Protein AF-A0A401RYM6-F1 (afdb_monomer_lite)

Structure (mmCIF, N/CA/C/O backbone):
data_AF-A0A401RYM6-F1
#
_entry.id   AF-A0A401RYM6-F1
#
loop_
_atom_site.group_PDB
_atom_site.id
_atom_site.type_symbol
_atom_site.label_atom_id
_atom_site.label_alt_id
_atom_site.label_comp_id
_atom_site.label_asym_id
_atom_site.label_entity_id
_atom_site.label_seq_id
_atom_site.pdbx_PDB_ins_code
_atom_site.Cartn_x
_atom_site.Cartn_y
_atom_site.Cartn_z
_atom_site.occupancy
_atom_site.B_iso_or_equiv
_atom_site.auth_seq_id
_atom_site.auth_comp_id
_atom_site.auth_asym_id
_atom_site.auth_atom_id
_atom_site.pdbx_PDB_model_num
ATOM 1 N N . MET A 1 1 ? -11.601 5.703 -28.264 1.00 26.98 1 MET A N 1
ATOM 2 C CA . MET A 1 1 ? -11.613 4.296 -28.716 1.00 26.98 1 MET A CA 1
ATOM 3 C C . MET A 1 1 ? -11.520 3.427 -27.475 1.00 26.98 1 MET A C 1
ATOM 5 O O . MET A 1 1 ? -10.614 3.683 -26.690 1.00 26.98 1 MET A O 1
ATOM 9 N N . PRO A 1 2 ? -12.468 2.510 -27.235 1.00 33.56 2 PRO A N 1
ATOM 10 C CA . PRO A 1 2 ? -12.390 1.595 -26.105 1.00 33.56 2 PRO A CA 1
ATOM 11 C C . PRO A 1 2 ? -11.347 0.511 -26.401 1.00 33.56 2 PRO A C 1
ATOM 13 O O . PRO A 1 2 ? -11.197 0.090 -27.549 1.00 33.56 2 PRO A O 1
ATOM 16 N N . PHE A 1 3 ? -10.604 0.097 -25.377 1.00 27.97 3 PHE A N 1
ATOM 17 C CA . PHE A 1 3 ? -9.696 -1.041 -25.474 1.00 27.97 3 PHE A CA 1
ATOM 18 C C . PHE A 1 3 ? -10.521 -2.328 -25.644 1.00 27.97 3 PHE A C 1
ATOM 20 O O . PHE A 1 3 ? -11.472 -2.534 -24.887 1.00 27.97 3 PHE A O 1
ATOM 27 N N . PRO A 1 4 ? -10.207 -3.184 -26.629 1.00 32.66 4 PRO A N 1
ATOM 28 C CA . PRO A 1 4 ? -10.907 -4.444 -26.811 1.00 32.66 4 PRO A CA 1
ATOM 29 C C . PRO A 1 4 ? -10.390 -5.455 -25.781 1.00 32.66 4 PRO A C 1
ATOM 31 O O . PRO A 1 4 ? -9.196 -5.743 -25.762 1.00 32.66 4 PRO A O 1
ATOM 34 N N . GLY A 1 5 ? -11.275 -5.991 -24.936 1.00 32.44 5 GLY A N 1
ATOM 35 C CA . GLY A 1 5 ? -10.951 -7.162 -24.109 1.00 32.44 5 GLY A CA 1
ATOM 36 C C . GLY A 1 5 ? -11.360 -7.144 -22.637 1.00 32.44 5 GLY A C 1
ATOM 37 O O . GLY A 1 5 ? -10.987 -8.072 -21.935 1.00 32.44 5 GLY A O 1
ATOM 38 N N . VAL A 1 6 ? -12.117 -6.160 -22.148 1.00 34.78 6 VAL A N 1
ATOM 39 C CA . VAL A 1 6 ? -12.666 -6.223 -20.780 1.00 34.78 6 VAL A CA 1
ATOM 40 C C . VAL A 1 6 ? -14.183 -6.203 -20.870 1.00 34.78 6 VAL A C 1
ATOM 42 O O . VAL A 1 6 ? -14.787 -5.155 -21.096 1.00 34.78 6 VAL A O 1
ATOM 45 N N . GLN A 1 7 ? -14.776 -7.389 -20.770 1.00 31.92 7 GLN A N 1
ATOM 46 C CA . GLN A 1 7 ? -16.214 -7.587 -20.718 1.00 31.92 7 GLN A CA 1
ATOM 47 C C . GLN A 1 7 ? -16.571 -8.088 -19.314 1.00 31.92 7 GLN A C 1
ATOM 49 O O . GLN A 1 7 ? -16.084 -9.127 -18.889 1.00 31.92 7 GLN A O 1
ATOM 54 N N . ASP A 1 8 ? -17.392 -7.276 -18.648 1.00 34.38 8 ASP A N 1
ATOM 55 C CA . ASP A 1 8 ? -18.142 -7.486 -17.406 1.00 34.38 8 ASP A CA 1
ATOM 56 C C . ASP A 1 8 ? -17.403 -7.668 -16.055 1.00 34.38 8 ASP A C 1
ATOM 58 O O . ASP A 1 8 ? -16.710 -8.638 -15.780 1.00 34.38 8 ASP A O 1
ATOM 62 N N . SER A 1 9 ? -17.659 -6.670 -15.192 1.00 34.91 9 SER A N 1
ATOM 63 C CA . SER A 1 9 ? -17.678 -6.675 -13.718 1.00 34.91 9 SER A CA 1
ATOM 64 C C . SER A 1 9 ? -16.450 -7.148 -12.929 1.00 34.91 9 SER A C 1
ATOM 66 O O . SER A 1 9 ? -16.527 -8.126 -12.198 1.00 34.91 9 SER A O 1
ATOM 68 N N . THR A 1 10 ? -15.376 -6.353 -12.893 1.00 45.03 10 THR A N 1
ATOM 69 C CA . THR A 1 10 ? -14.536 -6.224 -11.680 1.00 45.03 10 THR A CA 1
ATOM 70 C C . THR A 1 10 ? -13.871 -4.845 -11.672 1.00 45.03 10 THR A C 1
ATOM 72 O O . THR A 1 10 ? -13.340 -4.388 -12.683 1.00 45.03 10 THR A O 1
ATOM 75 N N . HIS A 1 11 ? -13.980 -4.114 -10.564 1.00 51.34 11 HIS A N 1
ATOM 76 C CA . HIS A 1 11 ? -13.639 -2.693 -10.478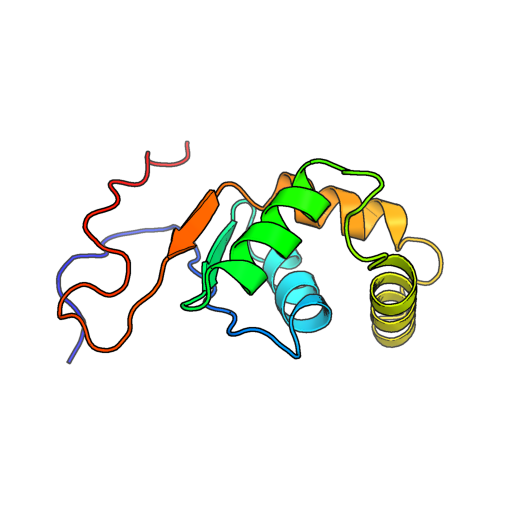 1.00 51.34 11 HIS A CA 1
ATOM 77 C C . HIS A 1 11 ? -12.117 -2.490 -10.403 1.00 51.34 11 HIS A C 1
ATOM 79 O O . HIS A 1 11 ? -11.519 -2.478 -9.331 1.00 51.34 11 HIS A O 1
ATOM 85 N N . PHE A 1 12 ? -11.475 -2.308 -11.556 1.00 51.25 12 PHE A N 1
ATOM 86 C CA . PHE A 1 12 ? -10.059 -1.952 -11.642 1.00 51.25 12 PHE A CA 1
ATOM 87 C C . PHE A 1 12 ? -9.833 -0.512 -11.167 1.00 51.25 12 PHE A C 1
ATOM 89 O O . PHE A 1 12 ? -10.257 0.430 -11.840 1.00 51.25 12 PHE A O 1
ATOM 96 N N . LEU A 1 13 ? -9.116 -0.314 -10.055 1.00 51.12 13 LEU A N 1
ATOM 97 C CA . LEU A 1 13 ? -8.625 1.012 -9.680 1.00 51.12 13 LEU A CA 1
ATOM 98 C C . LEU A 1 13 ? -7.106 1.108 -9.839 1.00 51.12 13 LEU A C 1
ATOM 100 O O . LEU A 1 13 ? -6.332 0.558 -9.061 1.00 51.12 13 LEU A O 1
ATOM 104 N N . LYS A 1 14 ? -6.690 1.868 -10.854 1.00 49.50 14 LYS A N 1
ATOM 105 C CA . LYS A 1 14 ? -5.300 2.258 -11.097 1.00 49.50 14 LYS A CA 1
ATOM 106 C C . LYS A 1 14 ? -4.897 3.364 -10.119 1.00 49.50 14 LYS A C 1
ATOM 108 O O . LYS A 1 14 ? -5.482 4.443 -10.168 1.00 49.50 14 LYS A O 1
ATOM 113 N N . LEU A 1 15 ? -3.883 3.131 -9.285 1.00 51.66 15 LEU A N 1
ATOM 114 C CA . LEU A 1 15 ? -3.314 4.150 -8.398 1.00 51.66 15 LEU A CA 1
ATOM 115 C C . LEU A 1 15 ? -1.795 4.211 -8.563 1.00 51.66 15 LEU A C 1
ATOM 117 O O . LEU A 1 15 ? -1.084 3.326 -8.098 1.00 51.66 15 LEU A O 1
ATOM 121 N N . ASP A 1 16 ? -1.314 5.264 -9.225 1.00 47.62 16 ASP A N 1
ATOM 122 C CA . ASP A 1 16 ? 0.114 5.566 -9.331 1.00 47.62 16 ASP A CA 1
ATOM 123 C C . ASP A 1 16 ? 0.609 6.205 -8.016 1.00 47.62 16 ASP A C 1
ATOM 125 O O . ASP A 1 16 ? -0.071 7.024 -7.385 1.00 47.62 16 ASP A O 1
ATOM 129 N N . VAL A 1 17 ? 1.787 5.778 -7.563 1.00 50.47 17 VAL A N 1
ATOM 130 C CA . VAL A 1 17 ? 2.242 5.943 -6.181 1.00 50.47 17 VAL A CA 1
ATOM 131 C C . VAL A 1 17 ? 2.667 7.383 -5.881 1.00 50.47 17 VAL A C 1
ATOM 133 O O . VAL A 1 17 ? 3.695 7.827 -6.373 1.00 50.47 17 VAL A O 1
ATOM 136 N N . VAL A 1 18 ? 1.855 8.106 -5.088 1.00 44.09 18 VAL A N 1
ATOM 137 C CA . VAL A 1 18 ? 2.237 8.992 -3.953 1.00 44.09 18 VAL A CA 1
ATOM 138 C C . VAL A 1 18 ? 1.008 9.586 -3.205 1.00 44.09 18 VAL A C 1
ATOM 140 O O . VAL A 1 18 ? 1.138 9.803 -2.002 1.00 44.09 18 VAL A O 1
ATOM 143 N N . PRO A 1 19 ? -0.232 9.707 -3.745 1.00 52.16 19 PRO A N 1
ATOM 144 C CA . PRO A 1 19 ? -1.433 9.911 -2.918 1.00 52.16 19 PRO A CA 1
ATOM 145 C C . PRO A 1 19 ? -2.179 8.581 -2.676 1.00 52.16 19 PRO A C 1
ATOM 147 O O . PRO A 1 19 ? -3.387 8.471 -2.872 1.00 52.16 19 PRO A O 1
ATOM 150 N N . VAL A 1 20 ? -1.435 7.537 -2.294 1.00 64.00 20 VAL A N 1
ATOM 151 C CA . VAL A 1 20 ? -1.887 6.134 -2.338 1.00 64.00 20 VAL A CA 1
ATOM 152 C C . VAL A 1 20 ? -2.931 5.816 -1.276 1.00 64.00 20 VAL A C 1
ATOM 154 O O . VAL A 1 20 ? -3.966 5.248 -1.601 1.00 64.00 20 VAL A O 1
ATOM 157 N N . PHE A 1 21 ? -2.714 6.195 -0.015 1.00 63.75 21 PHE A N 1
ATOM 158 C CA . PHE A 1 21 ? -3.584 5.705 1.057 1.00 63.75 21 PHE A CA 1
ATOM 159 C C . PHE A 1 21 ? -4.991 6.304 1.009 1.00 63.75 21 PHE A C 1
ATOM 161 O O . PHE A 1 21 ? -5.953 5.596 1.282 1.00 63.75 21 PHE A O 1
ATOM 168 N N . THR A 1 22 ? -5.132 7.581 0.642 1.00 61.47 22 THR A N 1
ATOM 169 C CA . THR A 1 22 ? -6.441 8.242 0.499 1.00 61.47 22 THR A CA 1
ATOM 170 C C . THR A 1 22 ? -7.230 7.669 -0.669 1.00 61.47 22 THR A C 1
ATOM 172 O O . THR A 1 22 ? -8.413 7.376 -0.532 1.00 61.47 22 THR A O 1
ATOM 175 N N . ALA A 1 23 ? -6.582 7.469 -1.814 1.00 67.12 23 ALA A N 1
ATOM 176 C CA . ALA A 1 23 ? -7.257 6.936 -2.984 1.00 67.12 23 ALA A CA 1
ATOM 177 C C . ALA A 1 23 ? -7.622 5.451 -2.801 1.00 67.12 23 ALA A C 1
ATOM 179 O O . ALA A 1 23 ? -8.745 5.062 -3.106 1.00 67.12 23 ALA A O 1
ATOM 180 N N . LEU A 1 24 ? -6.730 4.653 -2.200 1.00 68.00 24 LEU A N 1
ATOM 181 C CA . LEU A 1 24 ? -7.009 3.272 -1.788 1.00 68.00 24 LEU A CA 1
ATOM 182 C C . LEU A 1 24 ? -8.152 3.192 -0.776 1.00 68.00 24 LEU A C 1
ATOM 184 O O . LEU A 1 24 ? -9.016 2.331 -0.881 1.00 68.00 24 LEU A O 1
ATOM 188 N N . SER A 1 25 ? -8.161 4.114 0.184 1.00 67.81 25 SER A N 1
ATOM 189 C CA . SER A 1 25 ? -9.179 4.233 1.223 1.00 67.81 25 SER A CA 1
ATOM 190 C C . SER A 1 25 ? -10.587 4.462 0.682 1.00 67.81 25 SER A C 1
ATOM 192 O O . SER A 1 25 ? -11.540 3.950 1.254 1.00 67.81 25 SER A O 1
ATOM 194 N N . VAL A 1 26 ? -10.726 5.225 -0.401 1.00 69.69 26 VAL A N 1
ATOM 195 C CA . VAL A 1 26 ? -12.016 5.410 -1.079 1.00 69.69 26 VAL A CA 1
ATOM 196 C C . VAL A 1 26 ? -12.340 4.190 -1.940 1.00 69.69 26 VAL A C 1
ATOM 198 O O . VAL A 1 26 ? -13.472 3.721 -1.951 1.00 69.69 26 VAL A O 1
ATOM 201 N N . ALA A 1 27 ? -11.339 3.634 -2.625 1.00 68.94 27 ALA A N 1
ATOM 202 C CA . ALA A 1 27 ? -11.486 2.456 -3.476 1.00 68.94 27 ALA A CA 1
ATOM 203 C C . ALA A 1 27 ? -12.082 1.252 -2.742 1.00 68.94 27 ALA A C 1
ATOM 205 O O . ALA A 1 27 ? -13.020 0.635 -3.233 1.00 68.94 27 ALA A O 1
ATOM 206 N N . MET A 1 28 ? -11.559 0.958 -1.550 1.00 73.25 28 MET A N 1
ATOM 207 C CA . MET A 1 28 ? -11.973 -0.176 -0.716 1.00 73.25 28 MET A CA 1
ATOM 208 C C . MET A 1 28 ? -13.410 -0.061 -0.181 1.00 73.25 28 MET A C 1
ATOM 210 O O . MET A 1 28 ? -13.939 -1.017 0.383 1.00 73.25 28 MET A O 1
ATOM 214 N N . GLU A 1 29 ? -14.048 1.107 -0.297 1.00 74.69 29 GLU A N 1
ATOM 215 C CA . GLU A 1 29 ? -15.477 1.261 0.007 1.00 74.69 29 GLU A CA 1
ATOM 216 C C . GLU A 1 29 ? -16.371 0.896 -1.185 1.00 74.69 29 GLU A C 1
ATOM 218 O O . GLU A 1 29 ? -17.571 0.693 -1.019 1.00 74.69 29 GLU A O 1
ATOM 223 N N . HIS A 1 30 ? -15.792 0.779 -2.381 1.00 72.44 30 HIS A N 1
ATOM 224 C CA . HIS A 1 30 ? -16.509 0.508 -3.627 1.00 72.44 30 HIS A CA 1
ATOM 225 C C . HIS A 1 30 ? -16.064 -0.778 -4.333 1.00 72.44 30 HIS A C 1
ATOM 227 O O . HIS A 1 30 ? -16.710 -1.191 -5.293 1.00 72.44 30 HIS A O 1
ATOM 233 N N . ALA A 1 31 ? -14.981 -1.406 -3.875 1.00 68.50 31 ALA A N 1
ATOM 234 C CA . ALA A 1 31 ? -14.438 -2.631 -4.436 1.00 68.50 31 ALA A CA 1
ATOM 235 C C . ALA A 1 31 ? -14.141 -3.639 -3.321 1.00 68.50 31 ALA A C 1
ATOM 237 O O . ALA A 1 31 ? -13.447 -3.323 -2.354 1.00 68.50 31 ALA A O 1
ATOM 238 N N . GLU A 1 32 ? -14.657 -4.857 -3.476 1.00 76.88 32 GLU A N 1
ATOM 239 C CA . GLU A 1 32 ? -14.356 -5.976 -2.577 1.00 76.88 32 GLU A CA 1
ATOM 240 C C . GLU A 1 32 ? -12.930 -6.493 -2.803 1.00 76.88 32 GLU A C 1
ATOM 242 O O . GLU A 1 32 ? -12.212 -6.800 -1.847 1.00 76.88 32 GLU A O 1
ATOM 247 N N . GLU A 1 33 ? -12.497 -6.492 -4.066 1.00 81.69 33 GLU A N 1
ATOM 248 C CA . GLU A 1 33 ? -11.182 -6.946 -4.497 1.00 81.69 33 GLU A CA 1
ATOM 249 C C . GLU A 1 33 ? -10.448 -5.887 -5.314 1.00 81.69 33 GLU A C 1
ATOM 251 O O . GLU A 1 33 ? -11.028 -5.175 -6.135 1.00 81.69 33 GLU A O 1
ATOM 256 N N . MET A 1 34 ? -9.143 -5.789 -5.080 1.00 80.12 34 MET A N 1
ATOM 257 C CA . MET A 1 34 ? -8.279 -4.781 -5.668 1.00 80.12 34 MET A CA 1
ATOM 258 C C . MET A 1 34 ? -6.984 -5.412 -6.173 1.00 80.12 34 MET A C 1
ATOM 260 O O . MET A 1 34 ? -6.343 -6.212 -5.489 1.00 80.12 34 MET A O 1
ATOM 264 N N . VAL A 1 35 ? -6.556 -4.984 -7.356 1.00 81.88 35 VAL A N 1
ATOM 265 C CA . VAL A 1 35 ? -5.227 -5.274 -7.900 1.00 81.88 35 VAL A CA 1
ATOM 266 C C . VAL A 1 35 ? -4.471 -3.961 -7.992 1.00 81.88 35 VAL A C 1
ATOM 268 O O . VAL A 1 35 ? -4.940 -3.011 -8.619 1.00 81.88 35 VAL A O 1
ATOM 271 N N . LEU A 1 36 ? -3.305 -3.898 -7.354 1.00 83.25 36 LEU A N 1
ATOM 272 C CA . LEU A 1 36 ? -2.432 -2.732 -7.423 1.00 83.25 36 LEU A CA 1
ATOM 273 C C . LEU A 1 36 ? -1.392 -2.936 -8.509 1.00 83.25 36 LEU A C 1
ATOM 275 O O . LEU A 1 36 ? -0.972 -4.057 -8.783 1.00 83.25 36 LEU A O 1
ATOM 279 N N . SER A 1 37 ? -0.942 -1.849 -9.124 1.00 81.44 37 SER A N 1
ATOM 280 C CA . SER A 1 37 ? 0.120 -1.935 -10.113 1.00 81.44 37 SER A CA 1
ATOM 281 C C . SER A 1 37 ? 1.018 -0.714 -10.076 1.00 81.44 37 SER A C 1
ATOM 283 O O . SER A 1 37 ? 0.513 0.399 -9.990 1.00 81.44 37 SER A O 1
ATOM 285 N N . ASP A 1 38 ? 2.325 -0.921 -10.200 1.00 83.50 38 ASP A N 1
ATOM 286 C CA . ASP A 1 38 ? 3.312 0.159 -10.285 1.00 83.50 38 ASP A CA 1
ATOM 287 C C . ASP A 1 38 ? 4.438 -0.249 -11.245 1.00 83.50 38 ASP A C 1
ATOM 289 O O . ASP A 1 38 ? 4.735 -1.438 -11.409 1.00 83.50 38 ASP A O 1
ATOM 293 N N . TYR A 1 39 ? 5.068 0.719 -11.908 1.00 81.94 39 TYR A N 1
ATOM 294 C CA . TYR A 1 39 ? 6.194 0.479 -12.810 1.00 81.94 39 TYR A CA 1
ATOM 295 C C . TYR A 1 39 ? 7.488 0.118 -12.061 1.00 81.94 39 TYR A C 1
ATOM 297 O O . TYR A 1 39 ? 8.187 -0.840 -12.424 1.00 81.94 39 TYR A O 1
ATOM 305 N N . ALA A 1 40 ? 7.798 0.839 -10.984 1.00 84.56 40 ALA A N 1
ATOM 306 C CA . ALA A 1 40 ? 9.007 0.689 -10.191 1.00 84.56 40 ALA A CA 1
ATOM 307 C C . ALA A 1 40 ? 8.934 -0.547 -9.280 1.00 84.56 40 ALA A C 1
ATOM 309 O O . ALA A 1 40 ? 8.009 -0.732 -8.493 1.00 84.56 40 ALA A O 1
ATOM 310 N N . SER A 1 41 ? 9.958 -1.401 -9.348 1.00 86.00 41 SER A N 1
ATOM 311 C CA . SER A 1 41 ? 10.053 -2.600 -8.502 1.00 86.00 41 SER A CA 1
ATOM 312 C C . SER A 1 41 ? 10.095 -2.279 -7.014 1.00 86.00 41 SER A C 1
ATOM 314 O O . SER A 1 41 ? 9.510 -3.016 -6.229 1.00 86.00 41 SER A O 1
ATOM 316 N N . ASN A 1 42 ? 10.752 -1.182 -6.633 1.00 86.62 42 ASN A N 1
ATOM 317 C CA . ASN A 1 42 ? 10.911 -0.807 -5.230 1.00 86.62 42 ASN A CA 1
ATOM 318 C C . ASN A 1 42 ? 9.555 -0.457 -4.603 1.00 86.62 42 ASN A C 1
ATOM 320 O O . ASN A 1 42 ? 9.252 -0.933 -3.517 1.00 86.62 42 ASN A O 1
ATOM 324 N N . ASN A 1 43 ? 8.700 0.277 -5.323 1.00 83.44 43 ASN A N 1
ATOM 325 C CA . ASN A 1 43 ? 7.347 0.604 -4.865 1.00 83.44 43 ASN A CA 1
ATOM 326 C C . ASN A 1 43 ? 6.513 -0.664 -4.643 1.00 83.44 43 ASN A C 1
ATOM 328 O O . ASN A 1 43 ? 5.870 -0.809 -3.606 1.00 83.44 43 ASN A O 1
ATOM 332 N N . ARG A 1 44 ? 6.560 -1.612 -5.591 1.00 87.81 44 ARG A N 1
ATOM 333 C CA . ARG A 1 44 ? 5.851 -2.894 -5.452 1.00 87.81 44 ARG A CA 1
ATOM 334 C C . ARG A 1 44 ? 6.357 -3.700 -4.258 1.00 87.81 44 ARG A C 1
ATOM 336 O O . ARG A 1 44 ? 5.546 -4.198 -3.490 1.00 87.81 44 ARG A O 1
ATOM 343 N N . GLN A 1 45 ? 7.674 -3.767 -4.060 1.00 88.81 45 GLN A N 1
ATOM 344 C CA . GLN A 1 45 ? 8.269 -4.465 -2.917 1.00 88.81 45 GLN A CA 1
ATOM 345 C C . GLN A 1 45 ? 7.872 -3.837 -1.578 1.00 88.81 45 GLN A C 1
ATOM 347 O O . GLN A 1 45 ? 7.602 -4.567 -0.630 1.00 88.81 45 GLN A O 1
ATOM 352 N N . GLU A 1 46 ? 7.813 -2.508 -1.474 1.00 87.75 46 GLU A N 1
ATOM 353 C CA . GLU A 1 46 ? 7.325 -1.832 -0.263 1.00 87.75 46 GLU A CA 1
ATOM 354 C C . GLU A 1 46 ? 5.866 -2.200 0.041 1.00 87.75 46 GLU A C 1
ATOM 356 O O . GLU A 1 46 ? 5.540 -2.559 1.174 1.00 87.75 46 GLU A O 1
ATOM 361 N N . ILE A 1 47 ? 4.998 -2.200 -0.978 1.00 85.69 47 ILE A N 1
ATOM 362 C CA . ILE A 1 47 ? 3.593 -2.608 -0.832 1.00 85.69 47 ILE A CA 1
ATOM 363 C C . ILE A 1 47 ? 3.502 -4.081 -0.410 1.00 85.69 47 ILE A C 1
ATOM 365 O O . ILE A 1 47 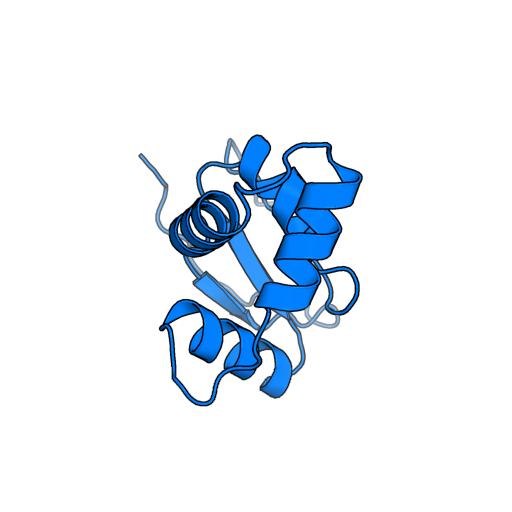? 2.807 -4.403 0.547 1.00 85.69 47 ILE A O 1
ATOM 369 N N . GLU A 1 48 ? 4.231 -4.983 -1.068 1.00 89.06 48 GLU A N 1
ATOM 370 C CA . GLU A 1 48 ? 4.246 -6.415 -0.740 1.00 89.06 48 GLU A CA 1
ATOM 371 C C . GLU A 1 48 ? 4.791 -6.707 0.667 1.00 89.06 48 GLU A C 1
ATOM 373 O O . GLU A 1 48 ? 4.339 -7.640 1.334 1.00 89.06 48 GLU A O 1
ATOM 378 N N . GLN A 1 49 ? 5.781 -5.946 1.139 1.00 91.00 49 GLN A N 1
ATOM 379 C CA . GLN A 1 49 ? 6.269 -6.035 2.520 1.00 91.00 49 GLN A CA 1
ATOM 380 C C . GLN A 1 49 ? 5.189 -5.579 3.508 1.00 91.00 49 GLN A C 1
ATOM 382 O O . GLN A 1 49 ? 4.910 -6.281 4.482 1.00 91.00 49 GLN A O 1
ATOM 387 N N . TRP A 1 50 ? 4.524 -4.456 3.230 1.00 89.12 50 TRP A N 1
ATOM 388 C CA . TRP A 1 50 ? 3.437 -3.950 4.067 1.00 89.12 50 TRP A CA 1
ATOM 389 C C . TRP A 1 50 ? 2.216 -4.887 4.108 1.00 89.12 50 TRP A C 1
ATOM 391 O O . TRP A 1 50 ? 1.642 -5.097 5.181 1.00 89.12 50 TRP A O 1
ATOM 401 N N . LEU A 1 51 ? 1.851 -5.507 2.979 1.00 89.25 51 LEU A N 1
ATOM 402 C CA . LEU A 1 51 ? 0.784 -6.514 2.899 1.00 89.25 51 LEU A CA 1
ATOM 403 C C . LEU A 1 51 ? 1.088 -7.739 3.774 1.00 89.25 51 LEU A C 1
ATOM 405 O O . LEU A 1 51 ? 0.194 -8.277 4.424 1.00 89.25 51 LEU A O 1
ATOM 409 N N . ARG A 1 52 ? 2.359 -8.151 3.850 1.00 91.56 52 ARG A N 1
ATOM 410 C CA . ARG A 1 52 ? 2.816 -9.290 4.668 1.00 91.56 52 ARG A CA 1
ATOM 411 C C . ARG A 1 52 ? 3.009 -8.963 6.150 1.00 91.56 52 ARG A C 1
ATOM 413 O O . ARG A 1 52 ? 3.405 -9.850 6.903 1.00 91.56 52 ARG A O 1
ATOM 420 N N . ASN A 1 53 ? 2.727 -7.730 6.579 1.00 88.94 53 ASN A N 1
ATOM 421 C CA . ASN A 1 53 ? 3.072 -7.230 7.914 1.00 88.94 53 ASN A CA 1
ATOM 422 C C . ASN A 1 53 ? 4.568 -7.427 8.241 1.00 88.94 53 ASN A C 1
ATOM 424 O O . ASN A 1 53 ? 4.920 -7.787 9.365 1.00 88.94 53 ASN A O 1
ATOM 428 N N . ASP A 1 54 ? 5.452 -7.230 7.255 1.00 91.38 54 ASP A N 1
ATOM 429 C CA . ASP A 1 54 ? 6.895 -7.318 7.478 1.00 91.38 54 ASP A CA 1
ATOM 430 C C . ASP A 1 54 ? 7.331 -6.226 8.479 1.00 91.38 54 ASP A C 1
ATOM 432 O O . ASP A 1 54 ? 7.029 -5.053 8.255 1.00 91.38 54 ASP A O 1
ATOM 436 N N . PRO A 1 55 ? 8.058 -6.556 9.565 1.00 88.06 55 PRO A N 1
ATOM 437 C CA . PRO A 1 55 ? 8.565 -5.565 10.517 1.00 88.06 55 PRO A CA 1
ATOM 438 C C . PRO A 1 55 ? 9.481 -4.496 9.904 1.00 88.06 55 PRO A C 1
ATOM 440 O O . PRO A 1 55 ? 9.731 -3.474 10.539 1.00 88.06 55 PRO A O 1
ATOM 443 N N . LYS A 1 56 ? 10.033 -4.748 8.712 1.00 88.25 56 LYS A N 1
ATOM 444 C CA . LYS A 1 56 ? 10.867 -3.804 7.958 1.00 88.25 56 LYS A CA 1
ATOM 445 C C . LYS A 1 56 ? 10.068 -2.926 7.000 1.00 88.25 56 LYS A C 1
ATOM 447 O O . LYS A 1 56 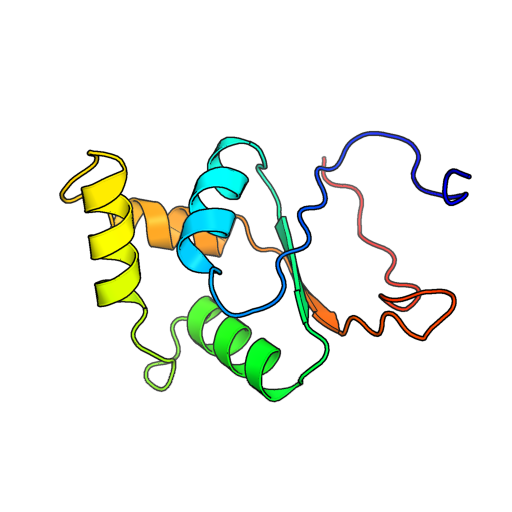? 10.648 -1.998 6.441 1.00 88.25 56 LYS A O 1
ATOM 452 N N . ALA A 1 57 ? 8.786 -3.224 6.791 1.00 87.50 57 ALA A N 1
ATOM 453 C CA . ALA A 1 57 ? 7.928 -2.407 5.953 1.00 87.50 57 ALA A CA 1
ATOM 454 C C . ALA A 1 57 ? 7.831 -0.989 6.519 1.00 87.50 57 ALA A C 1
ATOM 456 O O . ALA A 1 57 ? 7.882 -0.773 7.733 1.00 87.50 57 ALA A O 1
ATOM 457 N N . PHE A 1 58 ? 7.648 -0.021 5.627 1.00 83.94 58 PHE A N 1
ATOM 458 C CA . PHE A 1 58 ? 7.343 1.339 6.033 1.00 83.94 58 PHE A CA 1
ATOM 459 C C . PHE A 1 58 ? 6.118 1.380 6.968 1.00 83.94 58 PHE A C 1
ATOM 461 O O . PHE A 1 58 ? 5.100 0.735 6.705 1.00 83.94 58 PHE A O 1
ATOM 468 N N . ASP A 1 59 ? 6.200 2.152 8.055 1.00 84.81 59 ASP A N 1
ATOM 469 C CA . ASP A 1 59 ? 5.067 2.340 8.963 1.00 84.81 59 ASP A CA 1
ATOM 470 C C . ASP A 1 59 ? 4.039 3.294 8.338 1.00 84.81 59 ASP A C 1
ATOM 472 O O . ASP A 1 59 ? 4.177 4.518 8.386 1.00 84.81 59 ASP A O 1
ATOM 476 N N . TRP A 1 60 ? 2.984 2.723 7.754 1.00 82.56 60 TRP A N 1
ATOM 477 C CA . TRP A 1 60 ? 1.870 3.471 7.166 1.00 82.56 60 TRP A CA 1
ATOM 478 C C . TRP A 1 60 ? 0.862 3.983 8.209 1.00 82.56 60 TRP A C 1
ATOM 480 O O . TRP A 1 60 ? -0.029 4.761 7.856 1.00 82.56 60 TRP A O 1
ATOM 490 N N . SER A 1 61 ? 1.007 3.629 9.493 1.00 85.25 61 SER A N 1
ATOM 491 C CA . SER A 1 61 ? 0.072 4.020 10.560 1.00 85.25 61 SER A CA 1
ATOM 492 C C . SER A 1 61 ? -0.152 5.536 10.672 1.00 85.25 61 SER A C 1
ATOM 494 O O . SER A 1 61 ? -1.301 5.943 10.866 1.00 85.25 61 SER A O 1
ATOM 496 N N . PRO A 1 62 ? 0.870 6.416 10.562 1.00 86.31 62 PRO A N 1
ATOM 497 C CA . PRO A 1 62 ? 0.660 7.864 10.620 1.00 86.31 62 PRO A CA 1
ATOM 498 C C . PRO A 1 62 ? -0.229 8.371 9.479 1.00 86.31 62 PRO A C 1
ATOM 500 O O . PRO A 1 62 ? -1.102 9.209 9.701 1.00 86.31 62 PRO A O 1
ATOM 503 N N . ILE A 1 63 ? -0.048 7.819 8.277 1.00 81.50 63 ILE A N 1
ATOM 504 C CA . ILE A 1 63 ? -0.843 8.172 7.098 1.00 81.50 63 ILE A CA 1
ATOM 505 C C . ILE A 1 63 ? -2.269 7.641 7.265 1.00 81.50 63 ILE A C 1
ATOM 507 O O . ILE A 1 63 ? -3.220 8.396 7.084 1.00 81.50 63 ILE A O 1
ATOM 511 N N . ALA A 1 64 ? -2.433 6.385 7.687 1.00 80.88 64 ALA A N 1
ATOM 512 C CA . ALA A 1 64 ? -3.744 5.789 7.932 1.00 80.88 64 ALA A CA 1
ATOM 513 C C . ALA A 1 64 ? -4.560 6.584 8.965 1.00 80.88 64 ALA A C 1
ATOM 515 O O . ALA A 1 64 ? -5.733 6.885 8.740 1.00 80.88 64 ALA A O 1
ATOM 516 N N . LYS A 1 65 ? -3.923 6.996 10.069 1.00 85.62 65 LYS A N 1
ATOM 517 C CA . LYS A 1 65 ? -4.538 7.860 11.088 1.00 85.62 65 LYS A CA 1
ATOM 518 C C . LYS A 1 65 ? -4.977 9.197 10.503 1.00 85.62 65 LYS A C 1
ATOM 520 O O . LYS A 1 65 ? -6.115 9.595 10.728 1.00 85.62 65 LYS A O 1
ATOM 525 N N . PHE A 1 66 ? -4.110 9.850 9.730 1.00 83.50 66 PHE A N 1
ATOM 526 C CA . PHE A 1 66 ? -4.424 11.125 9.090 1.00 83.50 66 PHE A CA 1
ATOM 527 C C . PHE A 1 66 ? -5.617 11.013 8.130 1.00 83.50 66 PHE A C 1
ATOM 529 O O . PHE A 1 66 ? -6.529 11.835 8.180 1.00 83.50 66 PHE A O 1
ATOM 536 N N . VAL A 1 67 ? -5.675 9.962 7.307 1.00 79.38 67 VAL A N 1
ATOM 537 C CA . VAL A 1 67 ? -6.814 9.729 6.403 1.00 79.38 67 VAL A CA 1
ATOM 538 C C . VAL A 1 67 ? -8.109 9.490 7.182 1.00 79.38 67 VAL A C 1
ATOM 540 O O . VAL A 1 67 ? -9.127 10.103 6.873 1.00 79.38 67 VAL A O 1
ATOM 543 N N . CYS A 1 68 ? -8.076 8.676 8.240 1.00 83.25 68 CYS A N 1
ATOM 544 C CA . CYS A 1 68 ? -9.247 8.469 9.094 1.00 83.25 68 CYS A CA 1
ATOM 545 C C . CYS A 1 68 ? -9.711 9.749 9.803 1.00 83.25 68 CYS A C 1
ATOM 547 O O . CYS A 1 68 ? -10.907 9.918 10.041 1.00 83.25 68 CYS A O 1
ATOM 549 N N . GLU A 1 69 ? -8.793 10.653 10.155 1.00 85.12 69 GLU A N 1
ATOM 550 C CA . GLU A 1 69 ? -9.149 11.967 10.697 1.00 85.12 69 GLU A CA 1
ATOM 551 C C . GLU A 1 69 ? -9.859 12.843 9.663 1.00 85.12 69 GLU A C 1
ATOM 553 O O . GLU A 1 69 ? -10.867 13.463 10.007 1.00 85.12 69 GLU A O 1
ATOM 558 N N . LEU A 1 70 ? -9.374 12.862 8.416 1.00 82.94 70 LEU A N 1
ATOM 559 C CA . LEU A 1 70 ? -9.996 13.608 7.316 1.00 82.94 70 LEU A CA 1
ATOM 560 C C . LEU A 1 70 ? -11.394 13.087 6.966 1.00 82.94 70 LEU A C 1
ATOM 562 O O . LEU A 1 70 ? -12.282 13.870 6.646 1.00 82.94 70 LEU A O 1
ATOM 566 N N . GLU A 1 71 ? -11.605 11.779 7.063 1.00 77.62 71 GLU A N 1
ATOM 567 C CA . GLU A 1 71 ? -12.897 11.137 6.798 1.00 77.62 71 GLU A CA 1
ATOM 568 C C . GLU A 1 71 ? -13.865 11.169 7.993 1.00 77.62 71 GLU A C 1
ATOM 570 O O . GLU A 1 71 ? -14.995 10.695 7.897 1.00 77.62 71 GLU A O 1
ATOM 575 N N . GLY A 1 72 ? -13.441 11.706 9.141 1.00 82.19 72 GLY A N 1
ATOM 576 C CA . GLY A 1 72 ? -14.274 11.788 10.343 1.00 82.19 72 GLY A CA 1
ATOM 577 C C . GLY A 1 72 ? -14.451 10.465 11.102 1.00 82.19 72 GLY A C 1
ATOM 578 O O . GLY A 1 72 ? -15.220 10.411 12.059 1.00 82.19 72 GLY A O 1
ATOM 579 N N . ILE A 1 73 ? -13.711 9.411 10.748 1.00 78.88 73 ILE A N 1
ATOM 580 C CA . ILE A 1 73 ? -13.767 8.072 11.364 1.00 78.88 73 ILE A CA 1
ATOM 581 C C . ILE A 1 73 ? -12.596 7.830 12.331 1.00 78.88 73 ILE A C 1
ATOM 583 O O . ILE A 1 73 ? -11.861 6.840 12.253 1.00 78.88 73 ILE A O 1
ATOM 587 N N . ARG A 1 74 ? -12.404 8.760 13.274 1.00 76.19 74 ARG A N 1
ATOM 588 C CA . ARG A 1 74 ? -11.305 8.715 14.254 1.00 76.19 74 ARG A CA 1
ATOM 589 C C . ARG A 1 74 ? -11.291 7.394 15.032 1.00 76.19 74 ARG A C 1
ATOM 591 O O . ARG A 1 74 ? -12.321 6.925 15.504 1.00 76.19 74 ARG A O 1
ATOM 598 N N . GLY A 1 75 ? -10.099 6.820 15.200 1.00 78.06 75 GLY A N 1
ATOM 599 C CA . GLY A 1 75 ? -9.884 5.610 16.003 1.00 78.06 75 GLY A CA 1
ATOM 600 C C . GLY A 1 75 ? -10.121 4.279 15.283 1.00 78.06 75 GLY A C 1
ATOM 601 O O . GLY A 1 75 ? -9.783 3.250 15.852 1.00 78.06 75 GLY A O 1
ATOM 602 N N . LYS A 1 76 ? -10.615 4.279 14.036 1.00 85.19 76 LYS A N 1
ATOM 603 C CA . LYS A 1 76 ? -10.845 3.055 13.238 1.00 85.19 76 LYS A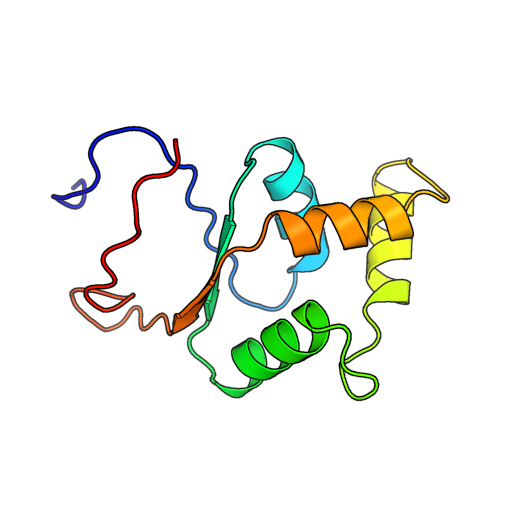 CA 1
ATOM 604 C C . LYS A 1 76 ? -9.749 2.757 12.210 1.00 85.19 76 LYS A C 1
ATOM 606 O O . LYS A 1 76 ? -9.947 1.976 11.283 1.00 85.19 76 LYS A O 1
ATOM 611 N N . TRP A 1 77 ? -8.582 3.383 12.354 1.00 84.81 77 TRP A N 1
ATOM 612 C CA . TRP A 1 77 ? -7.507 3.276 11.364 1.00 84.81 77 TRP A CA 1
ATOM 613 C C . TRP A 1 77 ? -6.971 1.847 11.230 1.00 84.81 77 TRP A C 1
ATOM 615 O O . TRP A 1 77 ? -6.708 1.429 10.109 1.00 84.81 77 TRP A O 1
ATOM 625 N N . GLN A 1 78 ? -6.894 1.067 12.318 1.00 89.00 78 GLN A N 1
ATOM 626 C CA . GLN A 1 78 ? -6.463 -0.336 12.239 1.00 89.00 78 GLN A CA 1
ATOM 627 C C . GLN A 1 78 ? -7.458 -1.220 11.480 1.00 89.00 78 GLN A C 1
ATOM 629 O O . GLN A 1 78 ? -7.050 -2.069 10.692 1.00 89.00 78 GLN A O 1
ATOM 634 N N . GLU A 1 79 ? -8.762 -1.030 11.711 1.00 87.88 79 GLU A N 1
ATOM 635 C CA . GLU A 1 79 ? -9.816 -1.769 11.000 1.00 87.88 79 GLU A CA 1
ATOM 636 C C . GLU A 1 79 ? -9.748 -1.477 9.503 1.00 87.88 79 GLU A C 1
ATOM 638 O O . GLU A 1 79 ? -9.815 -2.386 8.678 1.00 87.88 79 GLU A O 1
ATOM 643 N N . LYS A 1 80 ? -9.547 -0.203 9.165 1.00 83.56 80 LYS A N 1
ATOM 644 C CA . LYS A 1 80 ? -9.443 0.245 7.787 1.00 83.56 80 LYS A CA 1
ATOM 645 C C . LYS A 1 80 ? -8.190 -0.272 7.095 1.00 83.56 80 LYS A C 1
ATOM 647 O O . LYS A 1 80 ? -8.266 -0.772 5.980 1.00 83.56 80 LYS A O 1
ATOM 652 N N . GLU A 1 81 ? -7.048 -0.183 7.766 1.00 85.38 81 GLU A N 1
ATOM 653 C CA . GLU A 1 81 ? -5.782 -0.694 7.255 1.00 85.38 81 GLU A CA 1
ATOM 654 C C . GLU A 1 81 ? -5.855 -2.206 7.012 1.00 85.38 81 GLU A C 1
ATOM 656 O O . GLU A 1 81 ? -5.400 -2.691 5.979 1.00 85.38 81 GLU A O 1
ATOM 661 N N . LYS A 1 82 ? -6.483 -2.949 7.930 1.00 88.75 82 LYS A N 1
ATOM 662 C CA . LYS A 1 82 ? -6.724 -4.382 7.761 1.00 88.75 82 LYS A CA 1
ATOM 663 C C . LYS A 1 82 ? -7.638 -4.664 6.567 1.00 88.75 82 LYS A C 1
ATOM 665 O O . LYS A 1 82 ? -7.254 -5.446 5.707 1.00 88.75 82 LYS A O 1
ATOM 670 N N . LYS A 1 83 ? -8.798 -4.001 6.485 1.00 86.44 83 LYS A N 1
ATOM 671 C CA . LYS A 1 83 ? -9.731 -4.154 5.356 1.00 86.44 83 LYS A CA 1
ATOM 672 C C . LYS A 1 83 ? -9.028 -3.862 4.028 1.00 86.44 83 LYS A C 1
ATOM 674 O O . LYS A 1 83 ? -9.186 -4.619 3.080 1.00 86.44 83 LYS A O 1
ATOM 679 N N . LEU A 1 84 ? -8.187 -2.828 3.985 1.00 85.00 84 LEU A N 1
ATOM 680 C CA . LEU A 1 84 ? -7.413 -2.497 2.796 1.00 85.00 84 LEU A CA 1
ATOM 681 C C . LEU A 1 84 ? -6.428 -3.607 2.406 1.00 85.00 84 LEU A C 1
ATOM 683 O O . LEU A 1 84 ? -6.362 -3.964 1.234 1.00 85.00 84 LEU A O 1
ATOM 687 N N . ARG A 1 85 ? -5.682 -4.172 3.367 1.00 87.62 85 ARG A N 1
ATOM 688 C CA . ARG A 1 85 ? -4.798 -5.320 3.097 1.00 87.62 85 ARG A CA 1
ATOM 689 C C . ARG A 1 85 ? -5.580 -6.520 2.558 1.00 87.62 85 ARG A C 1
ATOM 691 O O . ARG A 1 85 ? -5.146 -7.118 1.583 1.00 87.62 85 ARG A O 1
ATOM 698 N N . ASP A 1 86 ? -6.724 -6.839 3.163 1.00 87.94 86 ASP A N 1
ATOM 699 C CA . ASP A 1 86 ? -7.539 -8.011 2.814 1.00 87.94 86 ASP A CA 1
ATOM 700 C C . ASP A 1 86 ? -8.189 -7.890 1.413 1.00 87.94 86 ASP A C 1
ATOM 702 O O . ASP A 1 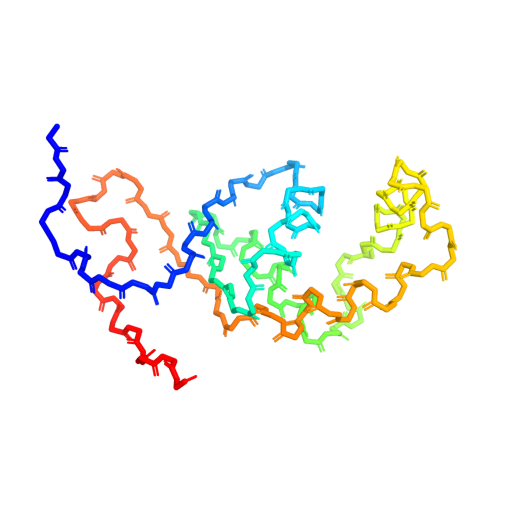86 ? -8.373 -8.894 0.708 1.00 87.94 86 ASP A O 1
ATOM 706 N N . SER A 1 87 ? -8.506 -6.662 0.985 1.00 84.88 87 SER A N 1
ATOM 707 C CA . SER A 1 87 ? -9.031 -6.368 -0.354 1.00 84.88 87 SER A CA 1
ATOM 708 C C . SER A 1 87 ? -7.970 -6.458 -1.454 1.00 84.88 87 SER A C 1
ATOM 710 O O . SER A 1 87 ? -8.311 -6.751 -2.598 1.00 84.88 87 SER A O 1
ATOM 712 N N . ILE A 1 88 ? -6.687 -6.236 -1.153 1.00 85.94 88 ILE A N 1
ATOM 713 C CA . ILE A 1 88 ? -5.623 -6.279 -2.166 1.00 85.94 88 ILE A CA 1
ATOM 714 C C . ILE A 1 88 ? -5.230 -7.733 -2.451 1.00 85.94 88 ILE A C 1
ATOM 716 O O . ILE A 1 88 ? -4.635 -8.407 -1.614 1.00 85.94 88 ILE A O 1
ATOM 720 N N . LYS A 1 89 ? -5.525 -8.214 -3.663 1.00 86.38 89 LYS A N 1
ATOM 721 C CA . LYS A 1 89 ? -5.241 -9.598 -4.078 1.00 86.38 89 LYS A CA 1
ATOM 722 C C . LYS A 1 89 ? -3.874 -9.762 -4.714 1.00 86.38 89 LYS A C 1
ATOM 724 O O . LYS A 1 89 ? -3.228 -10.788 -4.525 1.00 86.38 89 LYS A O 1
ATOM 729 N N . GLN A 1 90 ? -3.443 -8.772 -5.493 1.00 84.38 90 GLN A N 1
ATOM 730 C CA . GLN A 1 90 ? -2.213 -8.857 -6.276 1.00 84.38 90 GLN A CA 1
ATOM 731 C C . GLN A 1 90 ? -1.553 -7.485 -6.439 1.00 84.38 90 GLN A C 1
ATOM 733 O O . GLN A 1 90 ? -2.225 -6.451 -6.454 1.00 84.38 90 GLN A O 1
ATOM 738 N N . VAL A 1 91 ? -0.226 -7.497 -6.599 1.00 86.00 91 VAL A N 1
ATOM 739 C CA . VAL A 1 91 ? 0.592 -6.328 -6.946 1.00 86.00 91 VAL A CA 1
ATOM 740 C C . VAL A 1 91 ? 1.347 -6.642 -8.238 1.00 86.00 91 VAL A C 1
ATOM 742 O O . VAL A 1 91 ? 2.213 -7.511 -8.268 1.00 86.00 91 VAL A O 1
ATOM 745 N N . LEU A 1 92 ? 1.009 -5.956 -9.328 1.00 85.81 92 LEU A N 1
ATOM 746 C CA . LEU A 1 92 ? 1.516 -6.241 -10.671 1.00 85.81 92 LEU A CA 1
ATOM 747 C C . LEU A 1 92 ? 2.480 -5.163 -11.166 1.00 85.81 92 LEU A C 1
ATOM 749 O O . LEU A 1 92 ? 2.403 -3.991 -10.796 1.00 85.81 92 LEU A O 1
ATOM 753 N N . LYS A 1 93 ? 3.390 -5.543 -12.064 1.00 85.25 93 LYS A N 1
ATOM 754 C CA . LYS A 1 93 ? 4.158 -4.558 -12.831 1.00 85.25 93 LYS A CA 1
ATOM 755 C C . LYS A 1 93 ? 3.248 -3.937 -13.893 1.00 85.25 93 LYS A C 1
ATOM 757 O O . LYS A 1 93 ? 2.629 -4.669 -14.655 1.00 85.25 93 LYS A O 1
ATOM 762 N N . CYS A 1 94 ? 3.233 -2.608 -13.978 1.00 83.94 94 CYS A N 1
ATOM 763 C CA . CYS A 1 94 ? 2.574 -1.880 -15.062 1.00 83.94 94 CYS A CA 1
ATOM 764 C C . CYS A 1 94 ? 3.598 -1.073 -15.863 1.00 83.94 94 CYS A C 1
ATOM 766 O O . CYS A 1 94 ? 4.329 -0.274 -15.288 1.00 83.94 94 CYS A O 1
ATOM 768 N N . ASP A 1 95 ? 3.654 -1.267 -17.178 1.00 82.88 95 ASP A N 1
ATOM 769 C CA . ASP A 1 95 ? 4.450 -0.467 -18.108 1.00 82.88 95 ASP A CA 1
ATOM 770 C C . ASP A 1 95 ? 3.545 0.137 -19.187 1.00 82.88 95 ASP A C 1
ATOM 772 O O . ASP A 1 95 ? 3.194 -0.503 -20.176 1.00 82.88 95 ASP A O 1
ATOM 776 N N . VAL A 1 96 ? 3.176 1.403 -18.996 1.00 81.94 96 VAL A N 1
ATOM 777 C CA . VAL A 1 96 ? 2.272 2.144 -19.890 1.00 81.94 96 VAL A CA 1
ATOM 778 C C . VAL A 1 96 ? 2.822 2.345 -21.305 1.00 81.94 96 VAL A C 1
ATOM 780 O O . VAL A 1 96 ? 2.071 2.754 -22.187 1.00 81.94 96 VAL A O 1
ATOM 783 N N . HIS A 1 97 ? 4.109 2.073 -21.536 1.00 82.88 97 HIS A N 1
ATOM 784 C CA . HIS A 1 97 ? 4.710 2.131 -22.866 1.00 82.88 97 HIS A CA 1
ATOM 785 C C . HIS A 1 97 ? 4.493 0.844 -23.677 1.00 82.88 97 HIS A C 1
ATOM 787 O O . HIS A 1 97 ? 4.765 0.832 -24.877 1.00 82.88 97 HIS A O 1
ATOM 793 N N . GLN A 1 98 ? 3.999 -0.230 -23.055 1.00 78.00 98 GLN A N 1
ATOM 794 C CA . GLN A 1 98 ? 3.683 -1.486 -23.733 1.00 78.00 98 GLN A CA 1
ATOM 795 C C . GLN A 1 98 ? 2.258 -1.472 -24.294 1.00 78.00 98 GLN A C 1
ATOM 797 O O . GLN A 1 98 ? 1.338 -0.927 -23.687 1.00 78.00 98 GLN A O 1
ATOM 802 N N . ASN A 1 99 ? 2.046 -2.181 -25.407 1.00 78.00 99 ASN A N 1
ATOM 803 C CA . ASN A 1 99 ? 0.704 -2.409 -25.964 1.00 78.00 99 ASN A CA 1
ATOM 804 C C . ASN A 1 99 ? -0.227 -3.135 -24.977 1.00 78.00 99 ASN A C 1
ATOM 806 O O . ASN A 1 99 ? -1.437 -2.934 -25.012 1.00 78.00 99 ASN A O 1
ATOM 810 N N . ASN A 1 100 ? 0.345 -3.968 -24.101 1.00 77.56 100 ASN A N 1
ATOM 811 C CA . ASN A 1 100 ? -0.335 -4.535 -22.942 1.00 77.56 100 ASN A CA 1
ATOM 812 C C . ASN A 1 100 ? 0.416 -4.119 -21.660 1.00 77.56 100 ASN A C 1
ATOM 814 O O . ASN A 1 100 ? 1.425 -4.754 -21.328 1.00 77.56 100 ASN A O 1
ATOM 818 N N . PRO A 1 101 ? -0.058 -3.078 -20.947 1.00 77.31 101 PRO A N 1
ATOM 819 C CA . PRO A 1 101 ? 0.662 -2.506 -19.815 1.00 77.31 101 PRO A CA 1
ATOM 820 C C . PRO A 1 101 ? 0.877 -3.437 -18.626 1.00 77.31 101 PRO A C 1
ATOM 822 O O . PRO A 1 101 ? 1.884 -3.302 -17.942 1.00 77.31 101 PRO A O 1
ATOM 825 N N . LEU A 1 102 ? -0.024 -4.387 -18.376 1.00 73.56 102 LEU A N 1
ATOM 826 C CA . LEU A 1 102 ? 0.079 -5.305 -17.234 1.00 73.56 102 LEU A CA 1
ATOM 827 C C . LEU A 1 102 ? 0.757 -6.633 -17.598 1.00 73.56 102 LEU A C 1
ATOM 829 O O . LEU A 1 102 ? 0.873 -7.510 -16.746 1.00 73.56 102 LEU A O 1
ATOM 833 N N . HIS A 1 103 ? 1.209 -6.785 -18.853 1.00 66.00 103 HIS A N 1
ATOM 834 C CA . HIS A 1 103 ? 1.432 -8.089 -19.490 1.00 66.00 103 HIS A CA 1
ATOM 835 C C . HIS A 1 103 ? 0.180 -8.988 -19.405 1.00 66.00 103 HIS A C 1
ATOM 837 O O . HIS A 1 103 ? -0.822 -8.624 -18.798 1.00 66.00 103 HIS A O 1
ATOM 843 N N . SER A 1 104 ? 0.143 -10.111 -20.126 1.00 58.66 104 SER A N 1
ATOM 844 C CA . SER A 1 104 ? -1.037 -10.993 -20.154 1.00 58.66 104 SER A CA 1
ATOM 845 C C . SER A 1 104 ? -1.182 -11.739 -18.827 1.00 58.66 104 SER A C 1
ATOM 847 O O . SER A 1 104 ? -0.880 -12.924 -18.740 1.00 58.66 104 SER A O 1
ATOM 849 N N . VAL A 1 105 ? -1.572 -11.026 -17.775 1.00 60.22 105 VAL A N 1
ATOM 850 C CA . VAL A 1 105 ? -1.994 -11.619 -16.514 1.00 60.22 105 VAL A CA 1
ATOM 851 C C . VAL A 1 105 ? -3.439 -12.053 -16.717 1.00 60.22 105 VAL A C 1
ATOM 853 O O . VAL A 1 105 ? -4.334 -11.215 -16.816 1.00 60.22 105 VAL A O 1
ATOM 856 N N . GLU A 1 106 ? -3.651 -13.362 -16.842 1.00 57.38 106 GLU A N 1
ATOM 857 C CA . GLU A 1 106 ? -4.975 -13.952 -16.655 1.00 57.38 106 GLU A CA 1
ATOM 858 C C . GLU A 1 106 ? -5.314 -13.814 -15.171 1.00 57.38 106 GLU A C 1
ATOM 860 O O . GLU A 1 106 ? -4.672 -14.414 -14.310 1.00 57.38 106 GLU A O 1
ATOM 865 N N . LEU A 1 107 ? -6.263 -12.933 -14.868 1.00 55.53 107 LEU A N 1
ATOM 866 C CA . LEU A 1 107 ? -6.839 -12.833 -13.537 1.00 55.53 107 LEU A CA 1
ATOM 867 C C . LEU A 1 107 ? -7.920 -13.907 -13.438 1.00 55.53 107 LEU A C 1
ATOM 869 O O . LEU A 1 107 ? -8.785 -13.989 -14.312 1.00 55.53 107 LEU A O 1
ATOM 873 N N . GLU A 1 108 ? -7.846 -14.737 -12.401 1.00 49.03 108 GLU A N 1
ATOM 874 C CA . GLU A 1 108 ? -8.928 -15.663 -12.067 1.00 49.03 108 GLU A CA 1
ATOM 875 C C . GLU A 1 108 ? -10.222 -14.847 -11.870 1.00 49.03 108 GLU A C 1
ATOM 877 O O . GLU A 1 108 ? -10.170 -13.796 -11.220 1.00 49.03 108 GLU A O 1
ATOM 882 N N . PRO A 1 109 ? -11.362 -15.279 -12.438 1.00 46.16 109 PRO A N 1
ATOM 883 C CA . PRO A 1 109 ? -12.641 -14.640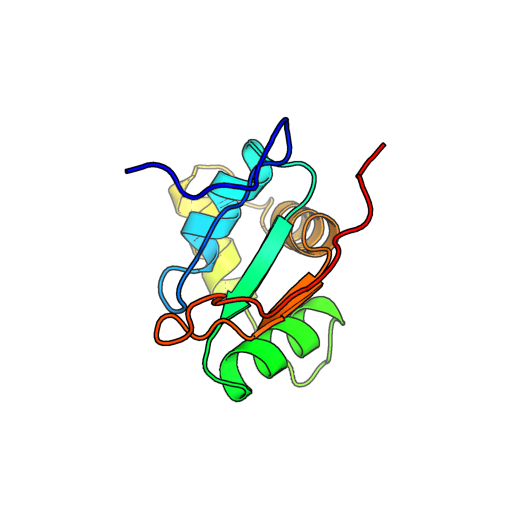 -12.174 1.00 46.16 109 PRO A CA 1
ATOM 884 C C . PRO A 1 109 ? -12.961 -14.741 -10.682 1.00 46.16 109 PRO A C 1
ATOM 886 O O . PRO A 1 109 ? -12.847 -15.816 -10.094 1.00 46.16 109 PRO A O 1
ATOM 889 N N . THR A 1 110 ? -13.366 -13.631 -10.078 1.00 44.59 110 THR A N 1
ATOM 890 C CA . THR A 1 110 ? -13.896 -13.624 -8.715 1.00 44.59 110 THR A CA 1
ATOM 891 C C . THR A 1 110 ? -15.339 -14.145 -8.728 1.00 44.59 110 THR A C 1
ATOM 893 O O . THR A 1 110 ? -16.126 -13.703 -9.567 1.00 44.59 110 THR A O 1
ATOM 896 N N . ASP A 1 111 ? -15.669 -15.079 -7.828 1.00 43.81 111 ASP A N 1
ATOM 897 C CA . ASP A 1 111 ? -17.031 -15.613 -7.617 1.00 43.81 111 ASP A CA 1
ATOM 898 C C . ASP A 1 111 ? -17.997 -14.589 -6.989 1.00 43.81 111 ASP A C 1
ATOM 900 O O . ASP A 1 111 ? -17.562 -13.832 -6.088 1.00 43.81 111 ASP A O 1
#

Secondary structure (DSSP, 8-state):
-PPTT--S--------SSSHHHHHHHHTTT-SSEEEEESSHHHHHHHHHHHTT-TTS---HHHHHHHHHHTT-TT-HHHHHHHHHHHEEEEEE--TTSSSTT-S--PPPP-

Organism: Chiloscyllium punctatum (NCBI:txid137246)

Radius of gyration: 14.97 Å; chains: 1; bounding box: 29×29×45 Å

pLDDT: mean 72.65, std 17.77, range [26.98, 91.56]

Foldseek 3Di:
DDDPDDDDDADEDEDEDDVPPLSLLVVLVVHQAYEYEYQDPVVLVLVVCVLVVPPPRDDCQVVLQVSCVVVVNHPCSVVSSVSSSNRYDYYAYADPVDPGGRPPDDDDDDD

Sequence (111 aa):
MPFPGVQDSTHFLKLDVVPVFTALSVAMEHAEEMVLSDYASNNRQEIEQWLRNDPKAFDWSPIAKFVCELEGIRGKWQEKEKKLRDSIKQVLKCDVHQNNPLHSVELEPTD

InterPro domains:
  IPR000940 Methyltransferase, NNMT/PNMT/TEMT [PF01234] (20-109)
  IPR000940 Methyltransferase, NNMT/PNMT/TEMT [PS51681] (1-111)
  IPR000940 Methyltransferase, NNMT/PNMT/TEMT [PTHR10867] (19-111)
  IPR029063 S-adenosyl-L-methionine-dependent methyltransferase superfamily [G3DSA:3.40.50.150] (7-111)
  IPR029063 S-adenosyl-L-methionine-dependent methyltransferase superfamily [SSF53335] (23-103)